Protein AF-A0A957SDX1-F1 (afdb_monomer)

Sequence (121 aa):
CGTAVSGFGIPVGAKNAEAAKDYINWIMEPGQNADWVLRPGGGFPVLSATQSAEQFQSPFYLEAAEVIAQSACSPWYGSLERLAEAKKLGMAAIYKVIKEDPTADIAAELQAAQDEYNAGN

Solvent-accessible surface area (backbone atoms only — not comparable to full-atom values): 7456 Å² total; per-residue (Å²): 121,92,74,82,84,83,80,91,80,84,63,90,85,51,92,56,53,65,62,54,48,52,52,55,55,53,46,64,35,66,70,45,33,45,53,40,25,74,50,89,59,66,62,78,65,84,52,67,76,41,49,71,35,75,88,36,66,44,71,70,44,48,51,48,50,53,55,57,74,71,48,89,70,71,80,57,75,93,79,52,87,59,54,74,55,52,52,48,39,53,51,48,38,51,44,35,42,71,72,75,38,72,80,54,61,60,67,58,45,51,48,50,37,50,50,56,56,62,65,77,109

pLDDT: mean 89.71, std 9.14, range [48.84, 97.56]

Secondary structure (DSSP, 8-state):
-----------TT-TTHHHHHHHHHHHTSHHHHHHHHHTTS-S--SSHHHHTSGGG-SHHHHHHHHHHHT------TTT-S-HHHHHHHHHHHHHIIIII-TTS-HHHHHHHHHHHHHHT-

Mean predicted aligned error: 6.44 Å

Foldseek 3Di:
DPDDDDDQDDDPPRPCSPVSVVVNVVCPPLVNVLVCCVPVVVHARPPVSNCPDPSQPPPVNVVVVVCVVPDPDDDCPPVDPPVVLLVVLQVVLVCCCPPVNVPDDSVVSNVVSVVVRVVVD

Nearest PDB structures (foldseek):
  4r9f-assembly1_A  TM=6.095E-01  e=2.241E-01  Caldanae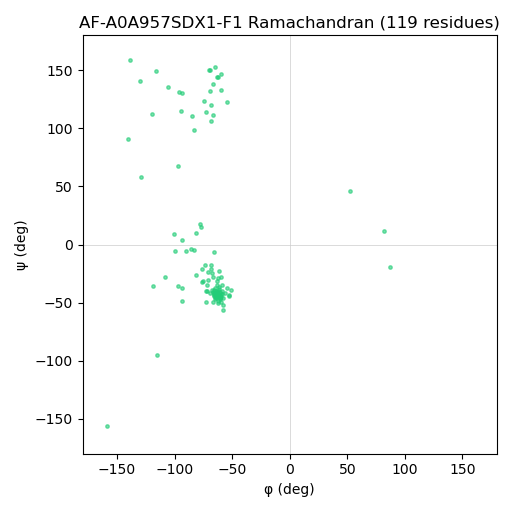robius polysaccharolyticus
  1urs-assembly1_A  TM=7.222E-01  e=9.263E-01  Alicyclobacillus acidocaldarius

Structure (mmCIF, N/CA/C/O backbone):
data_AF-A0A957SDX1-F1
#
_entry.id   AF-A0A957SDX1-F1
#
loop_
_atom_site.group_PDB
_atom_site.id
_atom_site.type_symbol
_atom_site.label_atom_id
_atom_site.label_alt_id
_atom_site.label_comp_id
_atom_site.label_asym_id
_atom_site.label_entity_id
_atom_site.label_seq_id
_atom_site.pdbx_PDB_ins_code
_atom_site.Cartn_x
_atom_site.Cartn_y
_atom_site.Cartn_z
_atom_site.occupancy
_atom_site.B_iso_or_equiv
_atom_site.auth_seq_id
_atom_site.auth_comp_id
_atom_site.auth_asym_id
_atom_site.auth_atom_id
_atom_site.pdbx_PDB_model_num
ATOM 1 N N . CYS A 1 1 ? -2.677 0.739 7.121 1.00 51.62 1 CYS A N 1
ATOM 2 C CA . CYS A 1 1 ? -1.783 1.121 6.012 1.00 51.62 1 CYS A CA 1
ATOM 3 C C . CYS A 1 1 ? -2.635 1.390 4.791 1.00 51.62 1 CYS A C 1
ATOM 5 O O . CYS A 1 1 ? -3.125 0.450 4.185 1.00 51.62 1 CYS A O 1
ATOM 7 N N . GLY A 1 2 ? -2.921 2.661 4.509 1.00 48.84 2 GLY A N 1
ATOM 8 C CA . GLY A 1 2 ? -3.706 3.072 3.337 1.00 48.84 2 GLY A CA 1
ATOM 9 C C . GLY A 1 2 ? -2.885 3.132 2.047 1.00 48.84 2 GLY A C 1
ATOM 10 O O . GLY A 1 2 ? -3.357 3.660 1.049 1.00 48.84 2 GLY A O 1
ATOM 11 N N . THR A 1 3 ? -1.650 2.629 2.065 1.00 58.28 3 THR A N 1
ATOM 12 C CA . THR A 1 3 ? -0.775 2.557 0.901 1.00 58.28 3 THR A CA 1
ATOM 13 C C . THR A 1 3 ? -1.130 1.309 0.099 1.00 58.28 3 THR A C 1
ATOM 15 O O . THR A 1 3 ? -0.732 0.192 0.425 1.00 58.28 3 THR A O 1
ATOM 18 N N . ALA A 1 4 ? -1.928 1.481 -0.953 1.00 64.62 4 ALA A N 1
ATOM 19 C CA . ALA A 1 4 ? -2.035 0.456 -1.980 1.00 64.62 4 ALA A CA 1
ATOM 20 C C . ALA A 1 4 ? -0.676 0.368 -2.690 1.00 64.62 4 ALA A C 1
ATOM 22 O O . ALA A 1 4 ? -0.256 1.315 -3.353 1.00 64.62 4 ALA A O 1
ATOM 23 N N . VAL A 1 5 ? 0.038 -0.743 -2.510 1.00 69.81 5 VAL A N 1
ATOM 24 C CA . VAL A 1 5 ? 1.279 -1.001 -3.247 1.00 69.81 5 VAL A CA 1
ATOM 25 C C . VAL A 1 5 ? 0.896 -1.625 -4.581 1.00 69.81 5 VAL A C 1
ATOM 27 O O . VAL A 1 5 ? 0.417 -2.756 -4.631 1.00 69.81 5 VAL A O 1
ATOM 30 N N . SER A 1 6 ? 1.099 -0.873 -5.657 1.00 77.25 6 SER A N 1
ATOM 31 C CA . SER A 1 6 ? 0.943 -1.367 -7.023 1.00 77.25 6 SER A CA 1
ATOM 32 C C . SER A 1 6 ? 2.296 -1.846 -7.535 1.00 77.25 6 SER A C 1
ATOM 34 O O . SER A 1 6 ? 3.291 -1.134 -7.421 1.00 77.25 6 SER A O 1
ATOM 36 N N . GLY A 1 7 ? 2.338 -3.054 -8.091 1.00 82.56 7 GLY A N 1
ATOM 37 C CA . GLY A 1 7 ? 3.557 -3.655 -8.621 1.00 82.56 7 GLY A CA 1
ATOM 38 C C . GLY A 1 7 ? 3.309 -4.377 -9.937 1.00 82.56 7 GLY A C 1
ATOM 39 O O . GLY A 1 7 ? 2.182 -4.764 -10.250 1.00 82.56 7 GLY A O 1
ATOM 40 N N . PHE A 1 8 ? 4.380 -4.574 -10.699 1.00 88.81 8 PHE A N 1
ATOM 41 C CA . PHE A 1 8 ? 4.366 -5.391 -11.906 1.00 88.81 8 PHE A CA 1
ATOM 42 C C . PHE A 1 8 ? 4.854 -6.801 -11.579 1.00 88.81 8 PHE A C 1
ATOM 44 O O . PHE A 1 8 ? 5.898 -6.972 -10.951 1.00 88.81 8 PHE A O 1
ATOM 51 N N . GLY A 1 9 ? 4.104 -7.812 -12.015 1.00 91.69 9 GLY A N 1
ATOM 52 C CA . GLY A 1 9 ? 4.460 -9.219 -11.852 1.00 91.69 9 GLY A CA 1
ATOM 53 C C . GLY A 1 9 ? 4.354 -9.967 -13.174 1.00 91.69 9 GLY A C 1
ATOM 54 O O . GLY A 1 9 ? 3.424 -9.739 -13.948 1.00 91.69 9 GLY A O 1
ATOM 55 N N . ILE A 1 10 ? 5.298 -10.876 -13.424 1.00 96.31 10 ILE A N 1
ATOM 56 C CA . ILE A 1 10 ? 5.243 -11.799 -14.562 1.00 96.31 10 ILE A CA 1
ATOM 57 C C . ILE A 1 10 ? 4.616 -13.107 -14.059 1.00 96.31 10 ILE A C 1
ATOM 59 O O . ILE A 1 10 ? 5.208 -13.760 -13.197 1.00 96.31 10 ILE A O 1
ATOM 63 N N . PRO A 1 11 ? 3.427 -13.504 -14.546 1.00 94.62 11 PRO A N 1
ATOM 64 C CA . PRO A 1 11 ? 2.785 -14.728 -14.091 1.00 94.62 11 PRO A CA 1
ATOM 65 C C . PRO A 1 11 ? 3.553 -15.969 -14.558 1.00 94.62 11 PRO A C 1
ATOM 67 O O . PRO A 1 11 ? 4.160 -15.989 -15.633 1.00 94.62 11 PRO A O 1
ATOM 70 N N . VAL A 1 12 ? 3.472 -17.043 -13.773 1.00 95.38 12 VAL A N 1
ATOM 71 C CA . VAL A 1 12 ? 4.006 -18.352 -14.168 1.00 95.38 12 VAL A CA 1
ATOM 72 C C . VAL A 1 12 ? 3.319 -18.812 -15.457 1.00 95.38 12 VAL A C 1
ATOM 74 O O . VAL A 1 12 ? 2.098 -18.739 -15.583 1.00 95.38 12 VAL A O 1
ATOM 77 N N . GLY A 1 13 ? 4.108 -19.277 -16.428 1.00 95.75 13 GLY A N 1
ATOM 78 C CA . GLY A 1 13 ? 3.600 -19.704 -17.735 1.00 95.75 13 GLY A CA 1
ATOM 79 C C . GLY A 1 13 ? 3.347 -18.564 -18.729 1.00 95.75 13 GLY A C 1
ATOM 80 O O . GLY A 1 13 ? 2.726 -18.796 -19.768 1.00 95.75 13 GLY A O 1
ATOM 81 N N . ALA A 1 14 ? 3.818 -17.341 -18.451 1.00 96.50 14 ALA A N 1
ATOM 82 C CA . ALA A 1 14 ? 3.766 -16.242 -19.411 1.00 96.50 14 ALA A CA 1
ATOM 83 C C . ALA A 1 14 ? 4.426 -16.637 -20.744 1.00 96.50 14 ALA A C 1
ATOM 85 O O . ALA A 1 14 ? 5.609 -16.970 -20.795 1.00 96.50 14 ALA A O 1
ATOM 86 N N . LYS A 1 15 ? 3.663 -16.547 -21.843 1.00 97.19 15 LYS A N 1
ATOM 87 C CA . LYS A 1 15 ? 4.135 -16.914 -23.191 1.00 97.19 15 LYS A CA 1
ATOM 88 C C . LYS A 1 15 ? 5.312 -16.056 -23.674 1.00 97.19 15 LYS A C 1
ATOM 90 O O . LYS A 1 15 ? 6.119 -16.538 -24.454 1.00 97.19 15 LYS A O 1
ATOM 95 N N . ASN A 1 16 ? 5.398 -14.811 -23.200 1.00 96.62 16 ASN A N 1
ATOM 96 C CA . ASN A 1 16 ? 6.399 -13.820 -23.604 1.00 96.62 16 ASN A CA 1
ATOM 97 C C . ASN A 1 16 ? 7.088 -13.207 -22.371 1.00 96.62 16 ASN A C 1
ATOM 99 O O . ASN A 1 16 ? 7.008 -12.000 -22.148 1.00 96.62 16 ASN A O 1
ATOM 103 N N . ALA A 1 17 ? 7.711 -14.041 -21.533 1.00 96.75 17 ALA A N 1
ATOM 104 C CA . ALA A 1 17 ? 8.337 -13.591 -20.286 1.00 96.75 17 ALA A CA 1
ATOM 105 C C . ALA A 1 17 ? 9.431 -12.527 -20.506 1.00 96.75 17 ALA A C 1
ATOM 107 O O . ALA A 1 17 ? 9.470 -11.546 -19.768 1.00 96.75 17 ALA A O 1
ATOM 1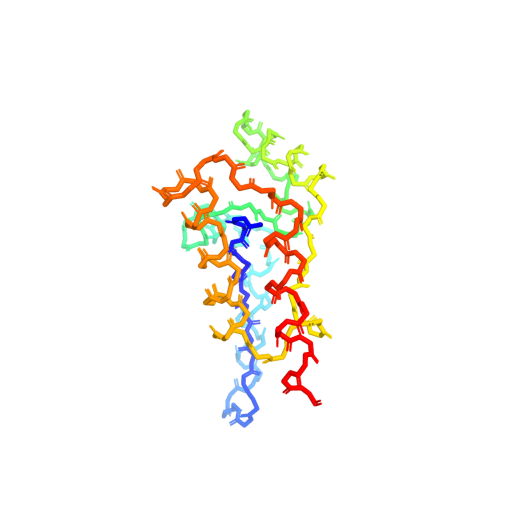08 N N . GLU A 1 18 ? 10.254 -12.668 -21.550 1.00 96.62 18 GLU A N 1
ATOM 109 C CA . GLU A 1 18 ? 11.312 -11.693 -21.858 1.00 96.62 18 GLU A CA 1
ATOM 110 C C . GLU A 1 18 ? 10.741 -10.320 -22.227 1.00 96.62 18 GLU A C 1
ATOM 112 O O . GLU A 1 18 ? 11.129 -9.322 -21.636 1.00 96.62 18 GLU A O 1
ATOM 117 N N . ALA A 1 19 ? 9.725 -10.255 -23.094 1.00 97.00 19 ALA A N 1
ATOM 118 C CA . ALA A 1 19 ? 9.092 -8.978 -23.435 1.00 97.00 19 ALA A CA 1
ATOM 119 C C . ALA A 1 19 ? 8.419 -8.312 -22.217 1.00 97.00 19 ALA A C 1
ATOM 121 O O . ALA A 1 19 ? 8.431 -7.089 -22.083 1.00 97.00 19 ALA A O 1
ATOM 122 N N . ALA A 1 20 ? 7.841 -9.106 -21.307 1.00 96.94 20 ALA A N 1
ATOM 123 C CA . ALA A 1 20 ? 7.292 -8.584 -20.056 1.00 96.94 20 ALA A CA 1
ATOM 124 C C . ALA A 1 20 ? 8.393 -8.013 -19.148 1.00 96.94 20 ALA A C 1
ATOM 126 O O . ALA A 1 20 ? 8.206 -6.963 -18.534 1.00 96.94 20 ALA A O 1
ATOM 127 N N . LYS A 1 21 ? 9.553 -8.674 -19.092 1.00 96.75 21 LYS A N 1
ATOM 128 C CA . LYS A 1 21 ? 10.731 -8.192 -18.369 1.00 96.75 21 LYS A CA 1
ATOM 129 C C . LYS A 1 21 ? 11.288 -6.910 -18.987 1.00 96.75 21 LYS A C 1
ATOM 131 O O . LYS A 1 21 ? 11.591 -5.986 -18.242 1.00 96.75 21 LYS A O 1
ATOM 136 N N . ASP A 1 22 ? 11.361 -6.821 -20.311 1.00 97.56 22 ASP A N 1
ATOM 137 C CA . ASP A 1 22 ? 11.810 -5.615 -21.014 1.00 97.56 22 ASP A CA 1
ATOM 138 C C . ASP A 1 22 ? 10.912 -4.418 -20.699 1.00 97.56 22 ASP A C 1
ATOM 140 O O . ASP A 1 22 ? 11.408 -3.342 -20.373 1.00 97.56 22 ASP A O 1
ATOM 144 N N . TYR A 1 23 ? 9.591 -4.617 -20.698 1.00 95.19 23 TYR A N 1
ATOM 145 C CA . TYR A 1 23 ? 8.643 -3.581 -20.289 1.00 95.19 23 TYR A CA 1
ATOM 146 C C . TYR A 1 23 ? 8.850 -3.138 -18.832 1.00 95.19 23 TYR A C 1
ATOM 148 O O . TYR A 1 23 ? 8.849 -1.942 -18.543 1.00 95.19 23 TYR A O 1
ATOM 156 N N . ILE A 1 24 ? 9.050 -4.088 -17.911 1.00 94.94 24 ILE A N 1
ATOM 157 C CA . ILE A 1 24 ? 9.320 -3.773 -16.500 1.00 94.94 24 ILE A CA 1
ATOM 158 C C . ILE A 1 24 ? 10.645 -3.019 -16.357 1.00 94.94 24 ILE A C 1
ATOM 160 O O . ILE A 1 24 ? 10.729 -2.074 -15.585 1.00 94.94 24 ILE A O 1
ATOM 164 N N . ASN A 1 25 ? 11.682 -3.387 -17.101 1.00 94.31 25 ASN A N 1
ATOM 165 C CA . ASN A 1 25 ? 12.944 -2.655 -17.058 1.00 94.31 25 ASN A CA 1
ATOM 166 C C . ASN A 1 25 ? 12.766 -1.223 -17.573 1.00 94.31 25 ASN A C 1
ATOM 168 O O . ASN A 1 25 ? 13.211 -0.283 -16.920 1.00 94.31 25 ASN A O 1
ATOM 172 N N . TRP A 1 26 ? 12.056 -1.058 -18.690 1.00 94.38 26 TRP A N 1
ATOM 173 C CA . TRP A 1 26 ? 11.759 0.248 -19.270 1.00 94.38 26 TRP A CA 1
ATOM 174 C C . TRP A 1 26 ? 10.970 1.149 -18.308 1.00 94.38 26 TRP A C 1
ATOM 176 O O . TRP A 1 26 ? 11.348 2.300 -18.107 1.00 94.38 26 TRP A O 1
ATOM 186 N N . ILE A 1 27 ? 9.929 0.639 -17.633 1.00 92.56 27 ILE A N 1
ATOM 187 C CA . ILE A 1 27 ? 9.142 1.447 -16.677 1.00 92.56 27 ILE A CA 1
ATOM 188 C C . ILE A 1 27 ? 9.936 1.834 -15.416 1.00 92.56 27 ILE A C 1
ATOM 190 O O . ILE A 1 27 ? 9.535 2.734 -14.677 1.00 92.56 27 ILE A O 1
ATOM 194 N N . MET A 1 28 ? 11.049 1.153 -15.141 1.00 90.56 28 MET A N 1
ATOM 195 C CA . MET A 1 28 ? 11.925 1.441 -14.002 1.00 90.56 28 MET A CA 1
ATOM 196 C C . MET A 1 28 ? 13.031 2.449 -14.345 1.00 90.56 28 MET A C 1
ATOM 198 O O . MET A 1 28 ? 13.750 2.885 -13.445 1.00 90.56 28 MET A O 1
ATOM 202 N N . GLU A 1 29 ? 13.161 2.869 -15.607 1.00 91.62 29 GLU A N 1
ATOM 203 C CA . GLU A 1 29 ? 14.053 3.966 -15.985 1.00 91.62 29 GLU A CA 1
ATOM 204 C C . GLU A 1 29 ? 13.613 5.285 -15.317 1.00 91.62 29 GLU A C 1
ATOM 206 O O . GLU A 1 29 ? 12.411 5.538 -15.218 1.00 91.62 29 GLU A O 1
ATOM 211 N N . PRO A 1 30 ? 14.538 6.176 -14.903 1.00 84.88 30 PRO A N 1
ATOM 212 C CA . PRO A 1 30 ? 14.205 7.336 -14.065 1.00 84.88 30 PRO A CA 1
ATOM 213 C C . PRO A 1 30 ? 13.067 8.220 -14.599 1.00 84.88 30 PRO A C 1
ATOM 215 O O . PRO A 1 30 ? 12.178 8.614 -13.846 1.00 84.88 30 PRO A O 1
ATOM 218 N N . GLY A 1 31 ? 13.064 8.509 -15.905 1.00 86.50 31 GLY A N 1
ATOM 219 C CA . GLY A 1 31 ? 12.024 9.332 -16.530 1.00 86.50 31 GLY A CA 1
ATOM 220 C C . GLY A 1 31 ? 10.677 8.617 -16.659 1.00 86.50 31 GLY A C 1
ATOM 221 O O . GLY A 1 31 ? 9.637 9.220 -16.405 1.00 86.50 31 GLY A O 1
ATOM 222 N N . GLN A 1 32 ? 10.694 7.328 -17.007 1.00 92.50 32 GLN A N 1
ATOM 223 C CA . GLN A 1 32 ? 9.473 6.532 -17.168 1.00 92.50 32 GLN A CA 1
ATOM 224 C C . GLN A 1 32 ? 8.823 6.236 -15.823 1.00 92.50 32 GLN A C 1
ATOM 226 O O . GLN A 1 32 ? 7.606 6.325 -15.681 1.00 92.50 32 GLN A O 1
ATOM 231 N N . ASN A 1 33 ? 9.643 5.940 -14.816 1.00 92.38 33 ASN A N 1
ATOM 232 C CA . ASN A 1 33 ? 9.174 5.660 -13.475 1.00 92.38 33 ASN A CA 1
ATOM 233 C C . ASN A 1 33 ? 8.503 6.891 -12.860 1.00 92.38 33 ASN A C 1
ATOM 235 O O . ASN A 1 33 ? 7.410 6.778 -12.309 1.00 92.38 33 ASN A O 1
ATOM 239 N N . ALA A 1 34 ? 9.112 8.072 -13.014 1.00 92.38 34 ALA A N 1
ATOM 240 C CA . ALA A 1 34 ? 8.520 9.327 -12.566 1.00 92.38 34 ALA A CA 1
ATOM 241 C C . ALA A 1 34 ? 7.170 9.606 -13.252 1.00 92.38 34 ALA A C 1
ATOM 243 O O . ALA A 1 34 ? 6.187 9.865 -12.557 1.00 92.38 34 ALA A O 1
ATOM 244 N N . ASP A 1 35 ? 7.086 9.503 -14.587 1.00 92.06 35 ASP A N 1
ATOM 245 C CA . ASP A 1 35 ? 5.823 9.726 -15.317 1.00 92.06 35 ASP A CA 1
ATOM 246 C C . ASP A 1 35 ? 4.744 8.716 -14.906 1.00 92.06 35 ASP A C 1
ATOM 248 O O . ASP A 1 35 ? 3.593 9.088 -14.662 1.00 92.06 35 ASP A O 1
ATOM 252 N N . TRP A 1 36 ? 5.122 7.444 -14.752 1.00 91.06 36 TRP A N 1
ATOM 253 C CA . TRP A 1 36 ? 4.208 6.400 -14.310 1.00 91.06 36 TRP A CA 1
ATOM 254 C C . TRP A 1 36 ? 3.646 6.690 -12.915 1.00 91.06 36 TRP A C 1
ATOM 256 O O . TRP A 1 36 ? 2.435 6.617 -12.717 1.00 91.06 36 TRP A O 1
ATOM 266 N N . VAL A 1 37 ? 4.491 7.059 -11.951 1.00 91.38 37 VAL A N 1
ATOM 267 C CA . VAL A 1 37 ? 4.056 7.335 -10.572 1.00 91.38 37 VAL A CA 1
ATOM 268 C C . VAL A 1 37 ? 3.131 8.550 -10.503 1.00 91.38 37 VAL A C 1
ATOM 270 O O . VAL A 1 37 ? 2.114 8.498 -9.810 1.00 91.38 37 VAL A O 1
ATOM 273 N N . LEU A 1 38 ? 3.442 9.616 -11.243 1.00 90.06 38 LEU A N 1
ATOM 274 C CA . LEU A 1 38 ? 2.650 10.851 -11.246 1.00 90.06 38 LEU A CA 1
ATOM 275 C C . LEU A 1 38 ? 1.297 10.704 -11.950 1.00 90.06 38 LEU A C 1
ATOM 277 O O . LEU A 1 38 ? 0.392 11.501 -11.701 1.00 90.06 38 LEU A O 1
ATOM 281 N N . ARG A 1 39 ? 1.161 9.730 -12.856 1.00 87.81 39 ARG A N 1
ATOM 282 C CA . ARG A 1 39 ? -0.027 9.569 -13.700 1.00 87.81 39 ARG A CA 1
ATOM 283 C C . ARG A 1 39 ? -0.766 8.263 -13.381 1.00 87.81 39 ARG A C 1
ATOM 285 O O . ARG A 1 39 ? -1.585 8.288 -12.465 1.00 87.81 39 ARG A O 1
ATOM 292 N N . PRO A 1 40 ? -0.547 7.129 -14.081 1.00 82.25 40 PRO A N 1
ATOM 293 C CA . PRO A 1 40 ? -1.335 5.917 -13.855 1.00 82.25 40 PRO A CA 1
ATOM 294 C C . PRO A 1 40 ? -1.119 5.287 -12.472 1.00 82.25 40 PRO A C 1
ATOM 296 O O . PRO A 1 40 ? -2.018 4.614 -11.977 1.00 82.25 40 PRO A O 1
ATOM 299 N N . GLY A 1 41 ? 0.052 5.477 -11.860 1.00 81.06 41 GLY A N 1
ATOM 300 C CA . GLY A 1 41 ? 0.391 4.941 -10.544 1.00 81.06 41 GLY A CA 1
ATOM 301 C C . GLY A 1 41 ? -0.268 5.702 -9.393 1.00 81.06 41 GLY A C 1
ATOM 302 O O . GLY A 1 41 ? -0.601 5.084 -8.384 1.00 81.06 41 GLY A O 1
ATOM 303 N N . GLY A 1 42 ? -0.482 7.014 -9.553 1.00 80.56 42 GLY A N 1
ATOM 304 C CA . GLY A 1 42 ? -1.233 7.861 -8.624 1.00 80.56 42 GLY A CA 1
ATOM 305 C C . GLY A 1 42 ? -0.759 7.777 -7.170 1.00 80.56 42 GLY A C 1
ATOM 306 O O . GLY A 1 42 ? -1.585 7.613 -6.273 1.00 80.56 42 GLY A O 1
ATOM 307 N N . GLY A 1 43 ? 0.554 7.837 -6.924 1.00 85.00 43 GLY A N 1
ATOM 308 C CA . GLY A 1 43 ? 1.100 7.560 -5.594 1.00 85.00 43 GLY A CA 1
ATOM 309 C C . GLY A 1 43 ? 2.485 8.141 -5.321 1.00 85.00 43 GLY A C 1
ATOM 310 O O . GLY A 1 43 ? 2.903 9.125 -5.924 1.00 85.00 43 GLY A O 1
ATOM 311 N N . PHE A 1 44 ? 3.192 7.518 -4.377 1.00 89.62 44 PHE A N 1
ATOM 312 C CA . PHE A 1 44 ? 4.555 7.876 -3.987 1.00 89.62 44 PHE A CA 1
ATOM 313 C C . PHE A 1 44 ? 5.550 6.835 -4.532 1.00 89.62 44 PHE A C 1
ATOM 315 O O . PHE A 1 44 ? 5.274 5.635 -4.426 1.00 89.62 44 PHE A O 1
ATOM 322 N N . PRO A 1 45 ? 6.692 7.242 -5.119 1.00 89.88 45 PRO A N 1
ATOM 323 C CA . PRO A 1 45 ? 7.628 6.298 -5.716 1.00 89.88 45 PRO A CA 1
ATOM 324 C C . PRO A 1 45 ? 8.323 5.459 -4.640 1.00 89.88 45 PRO A C 1
ATOM 326 O O . PRO A 1 45 ? 8.864 5.990 -3.675 1.00 89.88 45 PRO A O 1
ATOM 329 N N . VAL A 1 46 ? 8.375 4.139 -4.832 1.00 86.69 46 VAL A N 1
ATOM 330 C CA . VAL A 1 46 ? 9.156 3.233 -3.964 1.00 86.69 46 VAL A CA 1
ATOM 331 C C . VAL A 1 46 ? 10.637 3.222 -4.364 1.00 86.69 46 VAL A C 1
ATOM 333 O O . VAL A 1 46 ? 11.507 2.988 -3.529 1.00 86.69 46 VAL A O 1
ATOM 336 N N . LEU A 1 47 ? 10.946 3.512 -5.634 1.00 88.06 47 LEU A N 1
ATOM 337 C CA . LEU A 1 47 ? 12.320 3.623 -6.115 1.00 88.06 47 LEU A CA 1
ATOM 338 C C . LEU A 1 47 ? 12.958 4.917 -5.590 1.00 88.06 47 LEU A C 1
ATOM 340 O O . LEU A 1 47 ? 12.564 6.011 -5.993 1.00 88.06 47 LEU A O 1
ATOM 344 N N . SER A 1 48 ? 13.976 4.802 -4.734 1.00 86.56 48 SER A N 1
ATOM 345 C CA . SER A 1 48 ? 14.631 5.960 -4.103 1.00 86.56 48 SER A CA 1
ATOM 346 C C . SER A 1 48 ? 15.225 6.946 -5.110 1.00 86.56 48 SER A C 1
ATOM 348 O O . SER A 1 48 ? 15.158 8.150 -4.897 1.00 86.56 48 SER A O 1
ATOM 350 N N . ALA A 1 49 ? 15.747 6.461 -6.242 1.00 88.06 49 ALA A N 1
ATOM 351 C CA . ALA A 1 49 ? 16.251 7.336 -7.302 1.00 88.06 49 ALA A CA 1
ATOM 352 C C . ALA A 1 49 ? 15.151 8.251 -7.875 1.00 88.06 49 ALA A C 1
ATOM 354 O O . ALA A 1 49 ? 15.405 9.418 -8.159 1.00 88.06 49 ALA A O 1
ATOM 355 N N . THR A 1 50 ? 13.920 7.745 -7.989 1.00 91.69 50 THR A N 1
ATOM 356 C CA . THR A 1 50 ? 12.762 8.526 -8.438 1.00 91.69 50 THR A CA 1
ATOM 357 C C . THR A 1 50 ? 12.322 9.534 -7.380 1.00 91.69 50 THR A C 1
ATOM 359 O O . THR A 1 50 ? 11.944 10.645 -7.729 1.00 91.69 50 THR A O 1
ATOM 362 N N . GLN A 1 51 ? 12.430 9.197 -6.090 1.00 91.69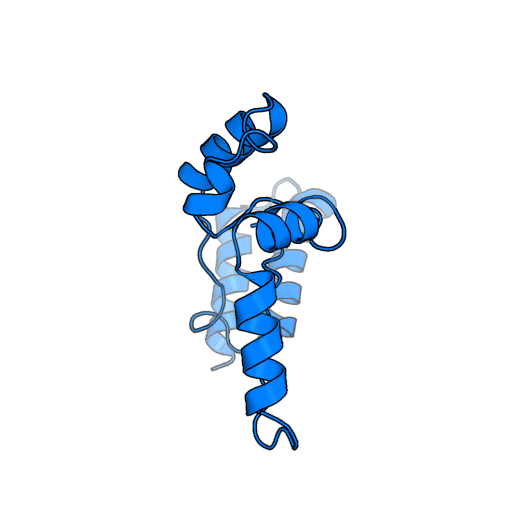 51 GLN A N 1
ATOM 363 C CA . GLN A 1 51 ? 12.108 10.125 -4.994 1.00 91.69 51 GLN A CA 1
ATOM 364 C C . GLN A 1 51 ? 12.975 11.393 -5.020 1.00 91.69 51 GLN A C 1
ATOM 366 O O . GLN A 1 51 ? 12.526 12.440 -4.566 1.00 91.69 51 GLN A O 1
ATOM 371 N N . SER A 1 52 ? 14.198 11.322 -5.557 1.00 90.88 52 SER A N 1
ATOM 372 C CA . SER A 1 52 ? 15.092 12.479 -5.708 1.00 90.88 52 SER A CA 1
ATOM 373 C C . SER A 1 52 ? 14.825 13.321 -6.960 1.00 90.88 52 SER A C 1
ATOM 375 O O . SER A 1 52 ? 15.477 14.347 -7.146 1.00 90.88 52 SER A O 1
ATOM 377 N N . ALA A 1 53 ? 13.907 12.910 -7.840 1.00 92.12 53 ALA A N 1
ATOM 378 C CA . ALA A 1 53 ? 13.592 13.680 -9.037 1.00 92.12 53 ALA A CA 1
ATOM 379 C C . ALA A 1 53 ? 12.844 14.977 -8.675 1.00 92.12 53 ALA A C 1
ATOM 381 O O . ALA A 1 53 ? 12.112 15.032 -7.683 1.00 92.12 53 ALA A O 1
ATOM 382 N N . GLU A 1 54 ? 13.022 16.024 -9.487 1.00 92.88 54 GLU A N 1
ATOM 383 C CA . GLU A 1 54 ? 12.485 17.371 -9.236 1.00 92.88 54 GLU A CA 1
ATOM 384 C C . GLU A 1 54 ? 10.965 17.362 -9.008 1.00 92.88 54 GLU A C 1
ATOM 386 O O . GLU A 1 54 ? 10.451 18.044 -8.123 1.00 92.88 54 GLU A O 1
ATOM 391 N N . GLN A 1 55 ? 10.248 16.510 -9.744 1.00 91.81 55 GLN A N 1
ATOM 392 C CA . GLN A 1 55 ? 8.796 16.371 -9.660 1.00 91.81 55 GLN A CA 1
ATOM 393 C C . GLN A 1 55 ? 8.307 15.917 -8.273 1.00 91.81 55 GLN A C 1
ATOM 395 O O . GLN A 1 55 ? 7.158 16.177 -7.915 1.00 91.81 55 GLN A O 1
ATOM 400 N N . PHE A 1 56 ? 9.170 15.271 -7.483 1.00 93.94 56 PHE A N 1
ATOM 401 C CA . PHE A 1 56 ? 8.869 14.788 -6.132 1.00 93.94 56 PHE A CA 1
ATOM 402 C C . PHE A 1 56 ? 9.414 15.701 -5.026 1.00 93.94 56 PHE A C 1
ATOM 404 O O . PHE A 1 56 ? 9.326 15.354 -3.854 1.00 93.94 56 PHE A O 1
ATOM 411 N N . GLN A 1 57 ? 9.914 16.894 -5.371 1.00 94.50 57 GLN A N 1
ATOM 412 C CA . GLN A 1 57 ? 10.384 17.882 -4.388 1.00 94.50 57 GLN A CA 1
AT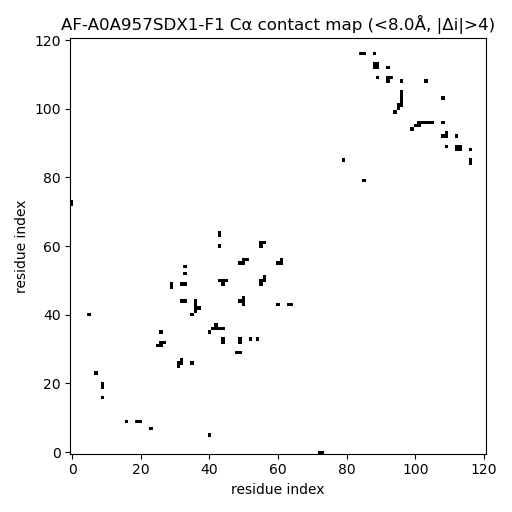OM 413 C C . GLN A 1 57 ? 9.309 18.908 -3.992 1.00 94.50 57 GLN A C 1
ATOM 415 O O . GLN A 1 57 ? 9.581 19.838 -3.237 1.00 94.50 57 GLN A O 1
ATOM 420 N N . SER A 1 58 ? 8.076 18.774 -4.495 1.00 93.62 58 SER A N 1
ATOM 421 C CA . SER A 1 58 ? 6.967 19.626 -4.046 1.00 93.62 58 SER A CA 1
ATOM 422 C C . SER A 1 58 ? 6.636 19.369 -2.564 1.00 93.62 58 SER A C 1
ATOM 424 O O . SER A 1 58 ? 6.794 18.230 -2.113 1.00 93.62 58 SER A O 1
ATOM 426 N N . PRO A 1 59 ? 6.086 20.352 -1.822 1.00 95.81 59 PRO A N 1
ATOM 427 C CA . PRO A 1 59 ? 5.739 20.179 -0.408 1.00 95.81 59 PRO A CA 1
ATOM 428 C C . PRO A 1 59 ? 4.896 18.932 -0.119 1.00 95.81 59 PRO A C 1
ATOM 430 O O . PRO A 1 59 ? 5.157 18.226 0.845 1.00 95.81 59 PRO A O 1
ATOM 433 N N . PHE A 1 60 ? 3.939 18.605 -0.993 1.00 91.88 60 PHE A N 1
ATOM 434 C CA . PHE A 1 60 ? 3.113 17.404 -0.848 1.00 91.88 60 PHE A CA 1
ATOM 435 C C . PHE A 1 60 ? 3.946 16.113 -0.804 1.00 91.88 60 PHE A C 1
ATOM 437 O O . PHE A 1 60 ? 3.713 15.254 0.042 1.00 91.88 60 PHE A O 1
ATOM 444 N N . TYR A 1 61 ? 4.916 15.970 -1.710 1.00 93.25 61 TYR A N 1
ATOM 445 C CA . TYR A 1 61 ? 5.735 14.761 -1.795 1.00 93.25 61 TYR A CA 1
ATOM 446 C C . TYR A 1 61 ? 6.782 14.690 -0.683 1.00 93.25 61 TYR A C 1
ATOM 448 O O . TYR A 1 61 ? 7.073 13.595 -0.211 1.00 93.25 61 TYR A O 1
ATOM 456 N N . LEU A 1 62 ? 7.291 15.829 -0.212 1.00 94.12 62 LEU A N 1
ATOM 457 C CA . LEU A 1 62 ? 8.186 15.867 0.946 1.00 94.12 62 LEU A CA 1
ATOM 458 C C . LEU A 1 62 ? 7.471 15.401 2.224 1.00 94.12 62 LEU A C 1
ATOM 460 O O . LEU A 1 62 ? 7.974 14.522 2.919 1.00 94.12 62 LEU A O 1
ATOM 464 N N . GLU A 1 63 ? 6.259 15.902 2.474 1.00 93.06 63 GLU A N 1
ATOM 465 C CA . GLU A 1 63 ? 5.421 15.458 3.598 1.00 93.06 63 GLU A CA 1
ATOM 466 C C . GLU A 1 63 ? 5.032 13.978 3.464 1.00 93.06 63 GLU A C 1
ATOM 468 O O . GLU A 1 63 ? 5.086 13.211 4.425 1.00 93.06 63 GLU A O 1
ATOM 473 N N . ALA A 1 64 ? 4.690 13.527 2.250 1.00 90.06 64 ALA A N 1
ATOM 474 C CA . ALA A 1 64 ? 4.410 12.116 1.997 1.00 90.06 64 ALA A CA 1
ATOM 475 C C . ALA A 1 64 ? 5.625 11.224 2.311 1.00 90.06 64 ALA A C 1
ATOM 477 O O . ALA A 1 64 ? 5.456 10.157 2.905 1.00 90.06 64 ALA A O 1
ATOM 478 N N . ALA A 1 65 ? 6.838 11.660 1.954 1.00 90.44 65 ALA A N 1
ATOM 479 C CA . ALA A 1 65 ? 8.072 10.947 2.268 1.00 90.44 65 ALA A CA 1
ATOM 480 C C . ALA A 1 65 ? 8.287 10.831 3.784 1.00 90.44 65 ALA A C 1
ATOM 482 O O . ALA A 1 65 ? 8.610 9.748 4.275 1.00 90.44 65 ALA A O 1
ATOM 483 N N . GLU A 1 66 ? 8.058 11.916 4.529 1.00 91.06 66 GLU A N 1
ATOM 484 C CA . GLU A 1 66 ? 8.171 11.931 5.989 1.00 91.06 66 GLU A CA 1
ATOM 485 C C . GLU A 1 66 ? 7.171 10.970 6.650 1.00 91.06 66 GLU A C 1
ATOM 487 O O . GLU A 1 66 ? 7.560 10.125 7.460 1.00 91.06 66 GLU A O 1
ATOM 492 N N . VAL A 1 67 ? 5.896 11.027 6.254 1.00 89.19 67 VAL A N 1
ATOM 493 C CA . VAL A 1 67 ? 4.847 10.144 6.793 1.00 89.19 67 VAL A CA 1
ATOM 494 C C . VAL A 1 67 ? 5.134 8.674 6.482 1.00 89.19 67 VAL A C 1
ATOM 496 O O . VAL A 1 67 ? 4.918 7.807 7.331 1.00 89.19 67 VAL A O 1
ATOM 499 N N . ILE A 1 68 ? 5.632 8.370 5.279 1.00 85.56 68 ILE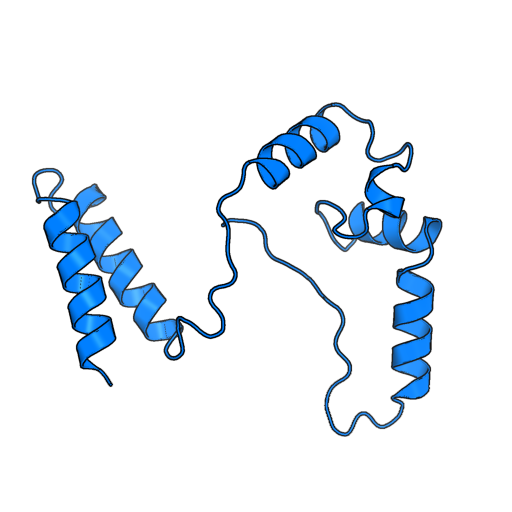 A N 1
ATOM 500 C CA . ILE A 1 68 ? 6.025 7.006 4.906 1.00 85.56 68 ILE A CA 1
ATOM 501 C C . ILE A 1 68 ? 7.214 6.539 5.753 1.00 85.56 68 ILE A C 1
ATOM 503 O O . ILE A 1 68 ? 7.183 5.416 6.251 1.00 85.56 68 ILE A O 1
ATOM 507 N N . ALA A 1 69 ? 8.225 7.387 5.964 1.00 86.31 69 ALA A N 1
ATOM 508 C CA . ALA A 1 69 ? 9.404 7.052 6.764 1.00 86.31 69 ALA A CA 1
ATOM 509 C C . ALA A 1 69 ? 9.071 6.775 8.242 1.00 86.31 69 ALA A C 1
ATOM 511 O O . ALA A 1 69 ? 9.722 5.947 8.874 1.00 86.31 69 ALA A O 1
ATOM 512 N N . GLN A 1 70 ? 8.041 7.428 8.784 1.00 88.75 70 GLN A N 1
ATOM 513 C CA . GLN A 1 70 ? 7.547 7.201 10.149 1.00 88.75 70 GLN A CA 1
ATOM 514 C C . GLN A 1 70 ? 6.533 6.049 10.245 1.00 88.75 70 GLN A C 1
ATOM 516 O O . GLN A 1 70 ? 6.057 5.712 11.332 1.00 88.75 70 GLN A O 1
ATOM 521 N N . SER A 1 71 ? 6.160 5.441 9.119 1.00 83.75 71 SER A N 1
ATOM 522 C CA . SER A 1 71 ? 5.100 4.444 9.086 1.00 83.75 71 SER A CA 1
ATOM 523 C C . SER A 1 71 ? 5.553 3.106 9.675 1.00 83.75 71 SER A C 1
ATOM 525 O O . SER A 1 71 ? 6.459 2.462 9.158 1.00 83.75 71 SER A O 1
ATOM 527 N N . ALA A 1 72 ? 4.839 2.604 10.687 1.00 82.88 72 ALA A N 1
ATOM 528 C CA . ALA A 1 72 ? 4.997 1.233 11.197 1.00 82.88 72 ALA A CA 1
ATOM 529 C C . ALA A 1 72 ? 4.326 0.172 10.295 1.00 82.88 72 ALA A C 1
ATOM 531 O O . ALA A 1 72 ? 4.066 -0.961 10.707 1.00 82.88 72 ALA A O 1
ATOM 532 N N . CYS A 1 73 ? 3.975 0.547 9.066 1.00 76.69 73 CYS A N 1
ATOM 533 C CA . CYS A 1 73 ? 3.245 -0.303 8.151 1.00 76.69 73 CYS A CA 1
ATOM 534 C C . CYS A 1 73 ? 4.076 -1.489 7.678 1.00 76.69 73 CYS A C 1
ATOM 536 O O . CYS A 1 73 ? 5.092 -1.324 7.014 1.00 76.69 73 CYS A O 1
ATOM 538 N N . SER A 1 74 ? 3.582 -2.690 7.969 1.00 78.12 74 SER A N 1
ATOM 539 C CA . SER A 1 74 ? 4.156 -3.943 7.490 1.00 78.12 74 SER A CA 1
ATOM 540 C C . SER A 1 74 ? 3.166 -4.665 6.578 1.00 78.12 74 SER A C 1
ATOM 542 O O . SER A 1 74 ? 1.950 -4.522 6.757 1.00 78.12 74 SER A O 1
ATOM 544 N N . PRO A 1 75 ? 3.648 -5.432 5.590 1.00 76.00 75 PRO A N 1
ATOM 545 C CA . PRO A 1 75 ? 2.765 -6.234 4.767 1.00 76.00 75 PRO A CA 1
ATOM 546 C C . PRO A 1 75 ? 2.028 -7.289 5.598 1.00 76.00 75 PRO A C 1
ATOM 548 O O . PRO A 1 75 ? 2.584 -7.856 6.533 1.00 76.00 75 PRO A O 1
ATOM 551 N N 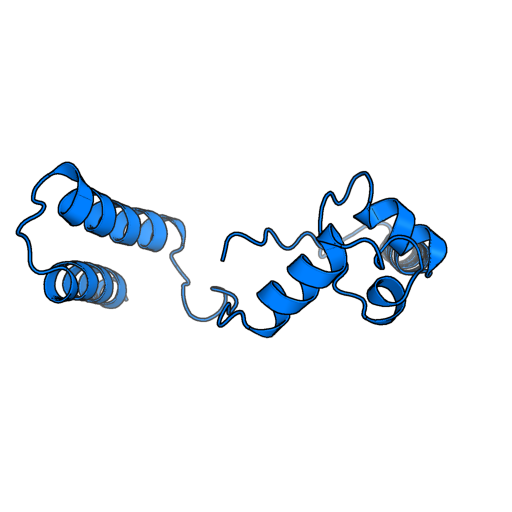. TRP A 1 76 ? 0.774 -7.565 5.237 1.00 79.38 76 TRP A N 1
ATOM 552 C CA . TRP A 1 76 ? -0.037 -8.599 5.891 1.00 79.38 76 TRP A CA 1
ATOM 553 C C . TRP A 1 76 ? 0.359 -10.021 5.471 1.00 79.38 76 TRP A C 1
ATOM 555 O O . TRP A 1 76 ? 0.007 -10.989 6.143 1.00 79.38 76 TRP A O 1
ATOM 565 N N . TYR A 1 77 ? 1.026 -10.171 4.321 1.00 76.56 77 TYR A N 1
ATOM 566 C CA . TYR A 1 77 ? 1.351 -11.489 3.789 1.00 76.56 77 TYR A CA 1
ATOM 567 C C . TYR A 1 77 ? 2.351 -12.201 4.702 1.00 76.56 77 TYR A C 1
ATOM 569 O O . TYR A 1 77 ? 3.295 -11.597 5.206 1.00 76.56 77 TYR A O 1
ATOM 577 N N . GLY A 1 78 ? 2.119 -13.493 4.927 1.00 76.75 78 GLY A N 1
ATOM 578 C CA . GLY A 1 78 ? 2.900 -14.319 5.850 1.00 76.75 78 GLY A CA 1
ATOM 579 C C . GLY A 1 78 ? 2.420 -14.291 7.306 1.00 76.75 78 GLY A C 1
ATOM 580 O O . GLY A 1 78 ? 2.737 -15.221 8.035 1.00 76.75 78 GLY A O 1
ATOM 581 N N . SER A 1 79 ? 1.639 -13.290 7.729 1.00 81.19 79 SER A N 1
ATOM 582 C CA . SER A 1 79 ? 1.018 -13.252 9.066 1.00 81.19 79 SER A CA 1
ATOM 583 C C . SER A 1 79 ? -0.497 -13.471 9.040 1.00 81.19 79 SER A C 1
ATOM 585 O O . SER A 1 79 ? -1.050 -13.997 10.000 1.00 81.19 79 SER A O 1
ATOM 587 N N . LEU A 1 80 ? -1.168 -13.113 7.940 1.00 86.31 80 LEU A N 1
ATOM 588 C CA . LEU A 1 80 ? -2.590 -13.376 7.716 1.00 86.31 80 LEU A CA 1
ATOM 589 C C . LEU A 1 80 ? -2.781 -14.239 6.464 1.00 86.31 80 LEU A C 1
ATOM 591 O O . LEU A 1 80 ? -2.562 -13.779 5.343 1.00 86.31 80 LEU A O 1
ATOM 595 N N . GLU A 1 81 ? -3.236 -15.478 6.645 1.00 89.12 81 GLU A N 1
ATOM 596 C CA . GLU A 1 81 ? -3.493 -16.421 5.544 1.00 89.12 81 GLU A CA 1
ATOM 597 C C . GLU A 1 81 ? -4.960 -16.376 5.082 1.00 89.12 81 GLU A C 1
ATOM 599 O O . GLU A 1 81 ? -5.263 -16.412 3.889 1.00 89.12 81 GLU A O 1
ATOM 604 N N . ARG A 1 82 ? -5.895 -16.203 6.025 1.00 90.81 82 ARG A N 1
ATOM 605 C CA . ARG A 1 82 ? -7.347 -16.102 5.778 1.00 90.81 82 ARG A CA 1
ATOM 606 C C . ARG A 1 82 ? -7.831 -14.648 5.712 1.00 90.81 82 ARG A C 1
ATOM 608 O O . ARG A 1 82 ? -8.558 -14.175 6.581 1.00 90.81 82 ARG A O 1
ATOM 615 N N . LEU A 1 83 ? -7.420 -13.907 4.681 1.00 89.06 83 LEU A N 1
ATOM 616 C CA . LEU A 1 83 ? -7.628 -12.446 4.608 1.00 89.06 83 LEU A CA 1
ATOM 617 C C . LEU A 1 83 ? -9.080 -11.983 4.664 1.00 89.06 83 LEU A C 1
ATOM 619 O O . LEU A 1 83 ? -9.381 -10.980 5.308 1.00 89.06 83 LEU A O 1
ATOM 623 N N . ALA A 1 84 ? -9.973 -12.673 3.953 1.00 91.19 84 ALA A N 1
ATOM 624 C CA . ALA A 1 84 ? -11.384 -12.299 3.917 1.00 91.19 84 ALA A CA 1
ATOM 625 C C . ALA A 1 84 ? -12.006 -12.373 5.319 1.00 91.19 84 ALA A C 1
ATOM 627 O O . ALA A 1 84 ? -12.784 -11.501 5.704 1.00 91.19 84 ALA A O 1
ATOM 628 N N . GLU A 1 85 ? -11.607 -13.382 6.089 1.00 93.00 85 GLU A N 1
ATOM 629 C CA . GLU A 1 85 ? -12.047 -13.587 7.461 1.00 93.00 85 GLU A CA 1
ATOM 630 C C . GLU A 1 85 ? -11.413 -12.576 8.414 1.00 93.00 85 GLU A C 1
ATOM 632 O O . GLU A 1 85 ? -12.143 -11.880 9.114 1.00 93.00 85 GLU A O 1
ATOM 637 N N . ALA A 1 86 ? -10.087 -12.393 8.354 1.00 92.50 86 ALA A N 1
ATOM 638 C CA . ALA A 1 86 ? -9.378 -11.391 9.153 1.00 92.50 86 ALA A CA 1
ATOM 639 C C . ALA A 1 86 ? -9.990 -9.991 8.978 1.00 92.50 86 ALA A C 1
ATOM 641 O O . ALA A 1 86 ? -10.250 -9.280 9.949 1.00 92.50 86 ALA A O 1
ATOM 642 N N . LYS A 1 87 ? -10.289 -9.609 7.727 1.00 92.00 87 LYS A N 1
ATOM 643 C CA . LYS A 1 87 ? -10.930 -8.329 7.408 1.00 92.00 87 LYS A CA 1
ATOM 644 C C . LYS A 1 87 ? -12.325 -8.225 8.018 1.00 92.00 87 LYS A C 1
ATOM 646 O O . LYS A 1 87 ? -12.685 -7.159 8.512 1.00 92.00 87 LYS A O 1
ATOM 651 N N . LYS A 1 88 ? -13.115 -9.299 7.964 1.00 95.38 88 LYS A N 1
ATOM 652 C CA . LYS A 1 88 ? -14.471 -9.315 8.518 1.00 95.38 88 LYS A CA 1
ATOM 653 C C . LYS A 1 88 ? -14.446 -9.189 10.043 1.00 95.38 88 LYS A C 1
ATOM 655 O O . LYS A 1 88 ? -15.143 -8.325 10.561 1.00 95.38 88 LYS A O 1
ATOM 660 N N . LEU A 1 89 ? -13.633 -9.994 10.728 1.00 96.00 89 LEU A N 1
ATOM 661 C CA . LEU A 1 89 ? -13.516 -9.994 12.191 1.00 96.00 89 LEU A CA 1
ATOM 662 C C . LEU A 1 89 ? -13.006 -8.650 12.715 1.00 96.00 89 LEU A C 1
ATOM 664 O O . LEU A 1 89 ? -13.655 -8.025 13.550 1.00 96.00 89 LEU A O 1
ATOM 668 N N . GLY A 1 90 ? -11.904 -8.147 12.149 1.00 94.19 90 GLY A N 1
ATOM 669 C CA . GLY A 1 90 ? -11.340 -6.860 12.554 1.00 94.19 90 GLY A CA 1
ATOM 670 C C . GLY A 1 90 ? -12.317 -5.699 12.349 1.00 94.19 90 GLY A C 1
ATOM 671 O O . GLY A 1 90 ? -12.508 -4.880 13.246 1.00 94.19 90 GLY A O 1
ATOM 672 N N . MET A 1 91 ? -12.997 -5.637 11.196 1.00 95.12 91 MET A N 1
ATOM 673 C CA . MET A 1 91 ? -13.975 -4.572 10.945 1.00 95.12 91 MET A CA 1
ATOM 674 C C . MET A 1 91 ? -15.244 -4.709 11.785 1.00 95.12 91 MET A C 1
ATOM 676 O O . MET A 1 91 ? -15.829 -3.684 12.124 1.00 95.12 91 MET A O 1
ATOM 680 N N . ALA A 1 92 ? -15.665 -5.926 12.135 1.00 96.19 92 ALA A N 1
ATOM 681 C CA . ALA A 1 92 ? -16.783 -6.141 13.049 1.00 96.19 92 ALA A CA 1
ATOM 682 C C . ALA A 1 92 ? -16.455 -5.627 14.460 1.00 96.19 92 ALA A C 1
ATOM 684 O O . ALA A 1 92 ? -17.251 -4.878 15.020 1.00 96.19 92 ALA A O 1
ATOM 685 N N . ALA A 1 93 ? -15.261 -5.927 14.986 1.00 96.62 93 ALA A N 1
ATOM 686 C CA . ALA A 1 93 ? -14.810 -5.408 16.280 1.00 96.62 93 ALA A CA 1
ATOM 687 C C . ALA A 1 93 ? -14.741 -3.871 16.286 1.00 96.62 93 ALA A C 1
ATOM 689 O O . ALA A 1 93 ? -15.273 -3.227 17.188 1.00 96.62 93 ALA A O 1
ATOM 690 N N . ILE A 1 94 ? -14.170 -3.269 15.233 1.00 95.69 94 ILE A N 1
ATOM 691 C CA . ILE A 1 94 ? -14.126 -1.806 15.068 1.00 95.69 94 ILE A CA 1
ATOM 692 C C . ILE A 1 94 ? -15.539 -1.216 14.990 1.00 95.69 94 ILE A C 1
ATOM 694 O O . ILE A 1 94 ? -15.828 -0.200 15.621 1.00 95.69 94 ILE A O 1
ATOM 698 N N . TYR A 1 95 ? -16.428 -1.830 14.207 1.00 96.44 95 TYR A N 1
ATOM 699 C CA . TYR A 1 95 ? -17.804 -1.364 14.078 1.00 96.44 95 TYR A CA 1
ATOM 700 C C . TYR A 1 95 ? -18.519 -1.395 15.427 1.00 96.44 95 TYR A C 1
ATOM 702 O O . TYR A 1 95 ? -19.150 -0.407 15.794 1.00 96.44 95 TYR A O 1
ATOM 710 N N . LYS A 1 96 ? -18.351 -2.470 16.200 1.00 95.94 96 LYS A N 1
ATOM 711 C CA . LYS A 1 96 ? -18.941 -2.605 17.528 1.00 95.94 96 LYS A CA 1
ATOM 712 C C . LYS A 1 96 ? -18.499 -1.481 18.462 1.00 95.94 96 LYS A C 1
ATOM 714 O O . LYS A 1 96 ? -19.350 -0.726 18.924 1.00 95.94 96 LYS A O 1
ATOM 719 N N . VAL A 1 97 ? -17.191 -1.295 18.655 1.00 96.62 97 VAL A N 1
ATOM 720 C CA . VAL A 1 97 ? -16.660 -0.290 19.600 1.00 96.62 97 VAL A CA 1
ATOM 721 C C . VAL A 1 97 ? -16.905 1.158 19.161 1.00 96.62 97 VAL A C 1
ATOM 723 O O . VAL A 1 97 ? -16.862 2.064 19.983 1.00 96.62 97 VAL A O 1
ATOM 726 N N . ILE A 1 98 ? -17.152 1.420 17.871 1.00 95.62 98 ILE A N 1
ATOM 727 C CA . ILE A 1 98 ? -17.409 2.784 17.372 1.00 95.62 98 ILE A CA 1
ATOM 728 C C . ILE A 1 98 ? -18.908 3.085 17.241 1.00 95.62 98 ILE A C 1
ATOM 730 O O . ILE A 1 98 ? -19.319 4.236 17.406 1.00 95.62 98 ILE A O 1
ATOM 734 N N . LYS A 1 99 ? -19.725 2.100 16.853 1.00 95.9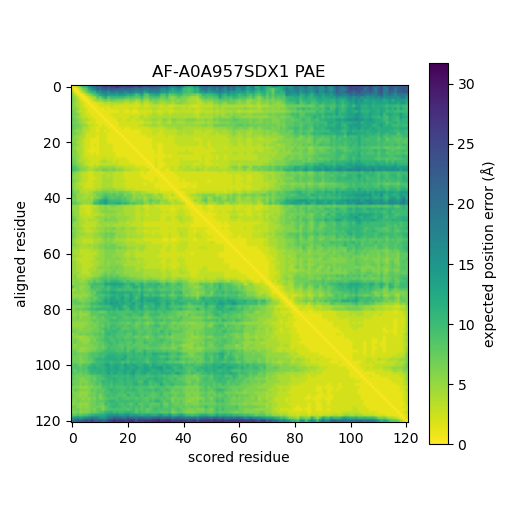4 99 LYS A N 1
ATOM 735 C CA . LYS A 1 99 ? -21.113 2.314 16.412 1.00 95.94 99 LYS A CA 1
ATOM 736 C C . LYS A 1 99 ? -22.159 1.626 17.271 1.00 95.94 99 LYS A C 1
ATOM 738 O O . LYS A 1 99 ? -23.235 2.199 17.413 1.00 95.94 99 LYS A O 1
ATOM 743 N N . GLU A 1 100 ? -21.886 0.438 17.796 1.00 96.94 100 GLU A N 1
ATOM 744 C CA . GLU A 1 100 ? -22.888 -0.336 18.541 1.00 96.94 100 GLU A CA 1
ATOM 745 C C . GLU A 1 100 ? -22.798 -0.082 20.044 1.00 96.94 100 GLU A C 1
ATOM 747 O O . GLU A 1 100 ? -23.808 0.224 20.673 1.00 96.94 100 GLU A O 1
ATOM 752 N N . ASP A 1 101 ? -21.590 -0.156 20.601 1.00 95.81 101 ASP A N 1
ATOM 753 C CA . ASP A 1 101 ? -21.318 0.087 22.014 1.00 95.81 101 ASP A CA 1
ATOM 754 C C . ASP A 1 101 ? -20.007 0.871 22.193 1.00 95.81 101 ASP A C 1
ATOM 756 O O . ASP A 1 101 ? -18.933 0.284 22.346 1.00 95.81 101 ASP A O 1
ATOM 760 N N . PRO A 1 102 ? -20.082 2.214 22.217 1.00 93.00 102 PRO A N 1
ATOM 761 C CA . PRO A 1 102 ? -18.929 3.074 22.478 1.00 93.00 102 PRO A CA 1
ATOM 762 C C . PRO A 1 102 ? -18.340 2.956 23.890 1.00 93.00 102 PRO A C 1
ATOM 764 O O . PRO A 1 102 ? -17.331 3.600 24.174 1.00 93.00 102 PRO A O 1
ATOM 767 N N . THR A 1 103 ? -18.979 2.198 24.790 1.00 96.31 103 THR A N 1
ATOM 768 C CA . THR A 1 103 ? -18.491 1.952 26.155 1.00 96.31 103 THR A CA 1
ATOM 769 C C . THR A 1 103 ? -17.789 0.606 26.309 1.00 96.31 103 THR A C 1
ATOM 771 O O . THR A 1 103 ? -17.216 0.349 27.369 1.00 96.31 103 THR A O 1
ATOM 774 N N . ALA A 1 104 ? -17.794 -0.232 25.267 1.00 95.44 104 ALA A N 1
ATOM 775 C CA . ALA A 1 104 ? -17.097 -1.509 25.268 1.00 95.44 104 ALA A CA 1
ATOM 776 C C . ALA A 1 104 ? -15.585 -1.329 25.491 1.00 95.44 104 ALA A C 1
ATOM 778 O O . ALA A 1 104 ? -14.972 -0.361 25.030 1.00 95.44 104 ALA A O 1
ATOM 779 N N . ASP A 1 105 ? -14.966 -2.297 26.171 1.00 97.06 105 ASP A N 1
ATOM 780 C CA . ASP A 1 105 ? -13.513 -2.334 26.321 1.00 97.06 105 ASP A CA 1
ATOM 781 C C . ASP A 1 105 ? -12.866 -2.637 24.963 1.00 97.06 105 ASP A C 1
ATOM 783 O O . ASP A 1 105 ? -12.897 -3.762 24.461 1.00 97.06 105 ASP A O 1
ATOM 787 N N . ILE A 1 106 ? -12.263 -1.606 24.371 1.00 95.50 106 ILE A N 1
ATOM 788 C CA . ILE A 1 106 ? -11.636 -1.670 23.050 1.00 95.50 106 ILE A CA 1
ATOM 789 C C . ILE A 1 106 ? -10.572 -2.771 22.990 1.00 95.50 106 ILE A C 1
ATOM 791 O O . ILE A 1 106 ? -10.484 -3.482 21.989 1.00 95.50 106 ILE A O 1
ATOM 795 N N . ALA A 1 107 ? -9.759 -2.916 24.039 1.00 95.94 107 ALA A N 1
ATOM 796 C CA . ALA A 1 107 ? -8.683 -3.897 24.049 1.00 95.94 107 ALA A CA 1
ATOM 797 C C . ALA A 1 107 ? -9.250 -5.319 24.097 1.00 95.94 107 ALA A C 1
ATOM 799 O O . ALA A 1 107 ? -8.787 -6.184 23.354 1.00 95.94 107 ALA A O 1
ATOM 800 N N . ALA A 1 108 ? -10.284 -5.542 24.910 1.00 96.94 108 ALA A N 1
ATOM 801 C CA . ALA A 1 108 ? -10.940 -6.841 25.008 1.00 96.94 108 ALA A CA 1
ATOM 802 C C . ALA A 1 108 ? -11.619 -7.253 23.690 1.00 96.94 108 ALA A C 1
ATOM 804 O O . ALA A 1 108 ? -11.472 -8.395 23.260 1.00 96.94 108 ALA A O 1
ATOM 805 N N . GLU A 1 109 ? -12.314 -6.333 23.014 1.00 97.19 109 GLU A N 1
ATOM 806 C CA . GLU A 1 109 ? -12.995 -6.621 21.742 1.00 97.19 109 GLU A CA 1
ATOM 807 C C . GLU A 1 109 ? -12.011 -6.928 20.604 1.00 97.19 109 GLU A C 1
ATOM 809 O O . GLU A 1 109 ? -12.223 -7.856 19.820 1.00 97.19 109 GLU A O 1
ATOM 814 N N . LEU A 1 110 ? -10.903 -6.183 20.521 1.00 95.44 110 LEU A N 1
ATOM 815 C CA . LEU A 1 110 ? -9.857 -6.459 19.534 1.00 95.44 110 LEU A CA 1
ATOM 816 C C . LEU A 1 110 ? -9.134 -7.780 19.827 1.00 95.44 110 LEU A C 1
ATOM 818 O O . LEU A 1 110 ? -8.853 -8.530 18.891 1.00 95.44 110 LEU A O 1
ATOM 822 N N . GLN A 1 111 ? -8.876 -8.091 21.102 1.00 97.00 111 GLN A N 1
ATOM 823 C CA . GLN A 1 111 ? -8.275 -9.364 21.499 1.00 97.00 111 GLN A CA 1
ATOM 824 C C . GLN A 1 111 ? -9.194 -10.542 21.160 1.00 97.00 111 GLN A C 1
ATOM 826 O O . GLN A 1 111 ? -8.728 -11.522 20.588 1.00 97.00 111 GLN A O 1
ATOM 831 N N . ALA A 1 112 ? -10.498 -10.428 21.419 1.00 96.50 112 ALA A N 1
ATOM 832 C CA . ALA A 1 112 ? -11.465 -11.466 21.073 1.00 96.50 112 ALA A CA 1
ATOM 833 C C . ALA A 1 112 ? -11.488 -11.752 19.561 1.00 96.50 112 ALA A C 1
ATOM 835 O O . ALA A 1 112 ? -11.474 -12.912 19.157 1.00 96.50 112 ALA A O 1
ATOM 836 N N . ALA A 1 113 ? -11.446 -10.714 18.718 1.00 95.94 113 ALA A N 1
ATOM 837 C CA . ALA A 1 113 ? -11.371 -10.884 17.266 1.00 95.94 113 ALA A CA 1
ATOM 838 C C . ALA A 1 113 ? -10.061 -11.555 16.814 1.00 95.94 113 ALA A C 1
ATOM 840 O O . ALA A 1 113 ? -10.065 -12.366 15.885 1.00 95.94 113 ALA A O 1
ATOM 841 N N . GLN A 1 114 ? -8.939 -11.229 17.462 1.00 94.75 114 GLN A N 1
ATOM 842 C CA . GLN A 1 114 ? -7.657 -11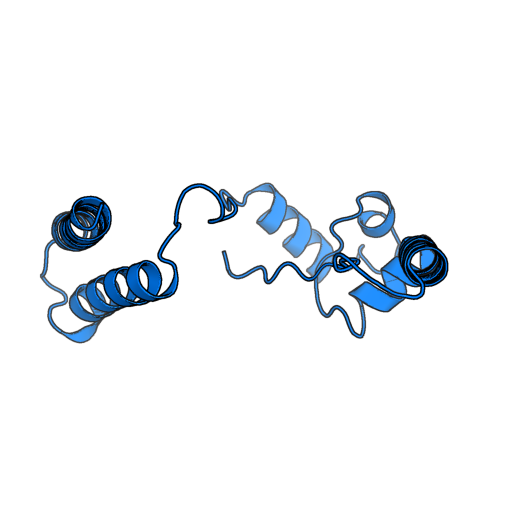.886 17.216 1.00 94.75 114 GLN A CA 1
ATOM 843 C C . GLN A 1 114 ? -7.687 -13.361 17.641 1.00 94.75 114 GLN A C 1
ATOM 845 O O . GLN A 1 114 ? -7.204 -14.215 16.897 1.00 94.75 114 GLN A O 1
ATOM 850 N N . ASP A 1 115 ? -8.245 -13.670 18.809 1.00 96.31 115 ASP A N 1
ATOM 851 C CA . ASP A 1 115 ? -8.343 -15.035 19.327 1.00 96.31 115 ASP A CA 1
ATOM 852 C C . ASP A 1 115 ? -9.265 -15.891 18.454 1.00 96.31 115 ASP A C 1
ATOM 854 O O . ASP A 1 115 ? -8.909 -17.018 18.116 1.00 96.31 115 ASP A O 1
ATOM 858 N N . GLU A 1 116 ? -10.401 -15.340 18.014 1.00 95.19 116 GLU A N 1
ATOM 859 C CA . GLU A 1 116 ? -11.313 -15.998 17.073 1.00 95.19 116 GLU A CA 1
ATOM 860 C C . GLU A 1 116 ? -10.614 -16.303 15.748 1.00 95.19 116 GLU A C 1
ATOM 862 O O . GLU A 1 116 ? -10.688 -17.430 15.255 1.00 95.19 116 GLU A O 1
ATOM 867 N N . TYR A 1 117 ? -9.869 -15.334 15.206 1.00 94.19 117 TYR A N 1
ATOM 868 C CA . TYR A 1 117 ? -9.059 -15.582 14.023 1.00 94.19 117 TYR A CA 1
ATOM 869 C C . TYR A 1 117 ? -8.067 -16.717 14.284 1.00 94.19 117 TYR A C 1
ATOM 871 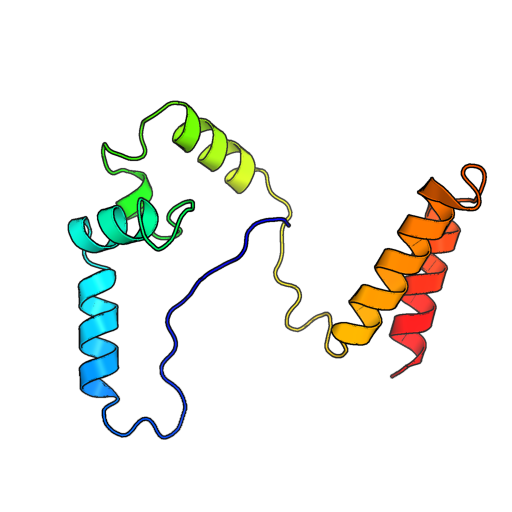O O . TYR A 1 117 ? -8.054 -17.689 13.543 1.00 94.19 117 TYR A O 1
ATOM 879 N N . ASN A 1 118 ? -7.276 -16.656 15.353 1.00 92.75 118 ASN A N 1
ATOM 880 C CA . ASN A 1 118 ? -6.229 -17.644 15.619 1.00 92.75 118 ASN A CA 1
ATOM 881 C C . ASN A 1 118 ? -6.762 -19.049 15.957 1.00 92.75 118 ASN A C 1
ATOM 883 O O . ASN A 1 118 ? -6.050 -20.024 15.727 1.00 92.75 118 ASN A O 1
ATOM 887 N N . ALA A 1 119 ? -7.993 -19.174 16.463 1.00 93.19 119 ALA A N 1
ATOM 888 C CA . ALA A 1 119 ? -8.638 -20.455 16.763 1.00 93.19 119 ALA A CA 1
ATOM 889 C C . ALA A 1 119 ? -9.094 -21.227 15.511 1.00 93.19 119 ALA A C 1
ATOM 891 O O . ALA A 1 119 ? -9.336 -22.429 15.587 1.00 93.19 119 ALA A O 1
ATOM 892 N N . GLY A 1 120 ? -9.212 -20.557 14.360 1.00 79.62 120 GLY A N 1
ATOM 893 C CA . GLY A 1 120 ? -9.567 -21.176 13.077 1.00 79.62 120 GLY A CA 1
ATOM 894 C C . GLY A 1 120 ? -8.422 -21.926 12.380 1.00 79.62 120 GLY A C 1
ATOM 895 O O . GLY A 1 120 ? -8.510 -22.137 11.169 1.00 79.62 120 GLY A O 1
ATOM 896 N N . ASN A 1 121 ? -7.354 -22.262 13.112 1.00 56.59 121 ASN A N 1
ATOM 897 C CA . ASN A 1 121 ? -6.168 -22.981 12.636 1.00 56.59 121 ASN A CA 1
ATOM 898 C C . ASN A 1 121 ? -6.109 -24.403 13.202 1.00 56.59 121 ASN A C 1
ATOM 900 O O . ASN A 1 121 ? -6.221 -24.551 14.439 1.00 56.59 121 ASN A O 1
#

Radius of gyration: 20.1 Å; Cα contacts (8 Å, |Δi|>4): 63; chains: 1; bounding box: 39×43×50 Å